Protein AF-A0A2R4WF15-F1 (afdb_monomer_lite)

pLDDT: mean 74.23, std 16.85, range [34.94, 94.12]

Organism: NCBI:txid2051553

Radius of gyration: 22.77 Å; chains: 1; bounding box: 58×33×65 Å

Foldseek 3Di:
DPVLVVVVVVVVVVVPDDDDDDDDDPPPPPVVVVVLNVVLVVLVVVLVVLVVVLVVLPDDPVLVVVVVVLVVVLVVLLVVLVVLLVVLVVVLVVLVVVLVPDDDPVCNVVSVVVSVVSVVVSVVVSVVSVSVSSVVSSVVSSVSSVVSVVVSVVVVVVVVD

Structure (mmCIF, N/CA/C/O backbone):
data_AF-A0A2R4WF15-F1
#
_entry.id   AF-A0A2R4WF15-F1
#
loop_
_atom_site.group_PDB
_atom_site.id
_atom_site.type_symbol
_atom_site.label_atom_id
_atom_site.label_alt_id
_atom_site.label_comp_id
_atom_site.label_asym_id
_atom_site.label_entity_id
_atom_site.label_seq_id
_atom_site.pdbx_PDB_ins_code
_atom_site.Cartn_x
_atom_site.Cartn_y
_atom_site.Cartn_z
_atom_site.occupancy
_atom_site.B_iso_or_equiv
_atom_site.auth_seq_id
_atom_site.auth_comp_id
_atom_site.auth_asym_id
_atom_site.auth_atom_id
_atom_site.pdbx_PDB_model_num
ATOM 1 N N . MET A 1 1 ? -13.809 -3.536 -13.056 1.00 41.94 1 MET A N 1
ATOM 2 C CA . MET A 1 1 ? -13.915 -2.339 -12.193 1.00 41.94 1 MET A CA 1
ATOM 3 C C . MET A 1 1 ? -12.503 -1.836 -11.930 1.00 41.94 1 MET A C 1
ATOM 5 O O . MET A 1 1 ? -11.734 -2.601 -11.359 1.00 41.94 1 MET A O 1
ATOM 9 N N . PRO A 1 2 ? -12.105 -0.645 -12.409 1.00 53.66 2 PRO A N 1
ATOM 10 C CA . PRO A 1 2 ? -10.767 -0.121 -12.147 1.00 53.66 2 PRO A CA 1
ATOM 11 C C . PRO A 1 2 ? -10.608 0.167 -10.649 1.00 53.66 2 PRO A C 1
ATOM 13 O O . PRO A 1 2 ? -11.532 0.664 -10.011 1.00 53.66 2 PRO A O 1
ATOM 16 N N . LEU A 1 3 ? -9.441 -0.146 -10.088 1.00 43.78 3 LEU A N 1
ATOM 17 C CA . LEU A 1 3 ? -9.135 -0.035 -8.654 1.00 43.78 3 LEU A CA 1
ATOM 18 C C . LEU A 1 3 ? -9.383 1.388 -8.110 1.00 43.78 3 LEU A C 1
ATOM 20 O O . LEU A 1 3 ? -9.851 1.555 -6.987 1.00 43.78 3 LEU A O 1
ATOM 24 N N . ALA A 1 4 ? -9.203 2.401 -8.965 1.00 42.62 4 ALA A N 1
ATOM 25 C CA . ALA A 1 4 ? -9.568 3.790 -8.697 1.00 42.62 4 ALA A CA 1
ATOM 26 C C . ALA A 1 4 ? -11.069 3.975 -8.407 1.00 42.62 4 ALA A C 1
ATOM 28 O O . ALA A 1 4 ? -11.421 4.659 -7.454 1.00 42.62 4 ALA A O 1
ATOM 29 N N . ALA A 1 5 ? -11.957 3.316 -9.158 1.00 45.31 5 ALA A N 1
ATOM 30 C CA . ALA A 1 5 ? -13.397 3.377 -8.913 1.00 45.31 5 ALA A CA 1
ATOM 31 C C . ALA A 1 5 ? -13.782 2.680 -7.602 1.00 45.31 5 ALA A C 1
ATOM 33 O O . ALA A 1 5 ? -14.687 3.138 -6.914 1.00 45.31 5 ALA A O 1
ATOM 34 N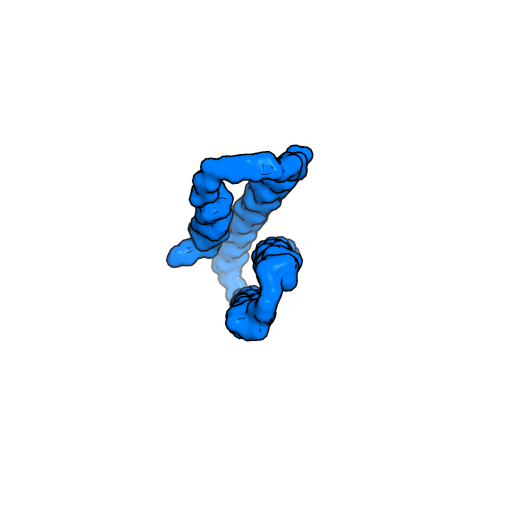 N . PHE A 1 6 ? -13.077 1.612 -7.218 1.00 49.56 6 PHE A N 1
ATOM 35 C CA . PHE A 1 6 ? -13.320 0.928 -5.946 1.00 49.56 6 PHE A CA 1
ATOM 36 C C . PHE A 1 6 ? -12.925 1.801 -4.744 1.00 49.56 6 PHE A C 1
ATOM 38 O O . PHE A 1 6 ? -13.698 1.932 -3.798 1.00 49.56 6 PHE A O 1
ATOM 45 N N . VAL A 1 7 ? -11.771 2.474 -4.818 1.00 53.31 7 VAL A N 1
ATOM 46 C CA . VAL A 1 7 ? -11.315 3.428 -3.791 1.00 53.31 7 VAL A CA 1
ATOM 47 C C . VAL A 1 7 ? -12.227 4.657 -3.732 1.00 53.31 7 VAL A C 1
ATOM 49 O O . VAL A 1 7 ? -12.606 5.078 -2.642 1.00 53.31 7 VAL A O 1
ATOM 52 N N . GLN A 1 8 ? -12.647 5.185 -4.887 1.00 47.28 8 GLN A N 1
ATOM 53 C CA . GLN A 1 8 ? -13.605 6.290 -4.968 1.00 47.28 8 GLN A CA 1
ATOM 54 C C . GLN A 1 8 ? -14.936 5.915 -4.300 1.00 47.28 8 GLN A C 1
ATOM 56 O O . GLN A 1 8 ? -15.433 6.672 -3.475 1.00 47.28 8 GLN A O 1
ATOM 61 N N . THR A 1 9 ? -15.466 4.723 -4.601 1.00 53.31 9 THR A N 1
ATOM 62 C CA . THR A 1 9 ? -16.754 4.238 -4.077 1.00 53.31 9 THR A CA 1
ATOM 63 C C . THR A 1 9 ? -16.699 4.016 -2.565 1.00 53.31 9 THR A C 1
ATOM 65 O O . THR A 1 9 ? -17.629 4.394 -1.853 1.00 53.31 9 THR A O 1
ATOM 68 N N . ALA A 1 10 ? -15.595 3.454 -2.060 1.00 51.53 10 ALA A N 1
ATOM 69 C CA . ALA A 1 10 ? -15.379 3.262 -0.628 1.00 51.53 10 ALA A CA 1
ATOM 70 C C . ALA A 1 10 ? -15.270 4.597 0.133 1.00 51.53 10 ALA A C 1
ATOM 72 O O . ALA A 1 10 ? -15.740 4.687 1.265 1.00 51.53 10 ALA A O 1
ATOM 73 N N . LEU A 1 11 ? -14.705 5.640 -0.490 1.00 50.00 11 LEU A N 1
ATOM 74 C CA . LEU A 1 11 ? -14.661 6.981 0.096 1.00 50.00 11 LEU A CA 1
ATOM 75 C C . LEU A 1 11 ? -16.031 7.675 0.066 1.00 50.00 11 LEU A C 1
ATOM 77 O O . LEU A 1 11 ? -16.480 8.159 1.102 1.00 50.00 11 LEU A O 1
ATOM 81 N N . THR 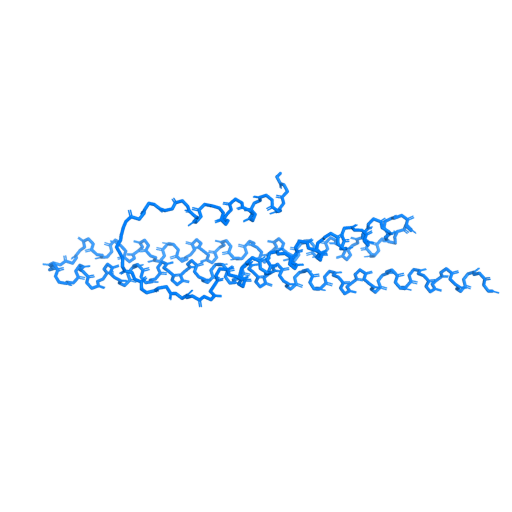A 1 12 ? -16.733 7.685 -1.071 1.00 47.91 12 THR A N 1
ATOM 82 C CA . THR A 1 12 ? -18.040 8.362 -1.196 1.00 47.91 12 THR A CA 1
ATOM 83 C C . THR A 1 12 ? -19.128 7.716 -0.339 1.00 47.91 12 THR A C 1
ATOM 85 O O . THR A 1 12 ? -20.023 8.401 0.146 1.00 47.91 12 THR A O 1
ATOM 88 N N . ALA A 1 13 ? -19.035 6.407 -0.072 1.00 47.47 13 ALA A N 1
ATOM 89 C CA . ALA A 1 13 ? -19.960 5.716 0.829 1.00 47.47 13 ALA A CA 1
ATOM 90 C C . ALA A 1 13 ? -19.908 6.251 2.276 1.00 47.47 13 ALA A C 1
ATOM 92 O O . ALA A 1 13 ? -20.878 6.100 3.014 1.00 47.47 13 ALA A O 1
ATOM 93 N N . THR A 1 14 ? -18.810 6.905 2.677 1.00 48.59 14 THR A N 1
ATOM 94 C CA . THR A 1 14 ? -18.687 7.539 4.003 1.00 48.59 14 THR A CA 1
ATOM 95 C C . THR A 1 14 ? -19.208 8.976 4.064 1.00 48.59 14 THR A C 1
ATOM 97 O O . THR A 1 14 ? -19.389 9.499 5.160 1.00 48.59 14 THR A O 1
ATOM 100 N N . GLU A 1 15 ? -19.496 9.610 2.923 1.00 48.25 15 GLU A N 1
ATOM 101 C CA . GLU A 1 15 ? -20.053 10.972 2.875 1.00 48.25 15 GLU A CA 1
ATOM 102 C C . GLU A 1 15 ? -21.576 10.997 3.062 1.00 48.25 15 GLU A C 1
ATOM 104 O O . GLU A 1 15 ? -22.142 12.028 3.416 1.00 48.25 15 GLU A O 1
ATOM 109 N N . GLN A 1 16 ? -22.248 9.856 2.886 1.00 39.81 16 GLN A N 1
ATOM 110 C CA . GLN A 1 16 ? -23.705 9.757 2.939 1.00 39.81 16 GLN A CA 1
ATOM 111 C C . GLN A 1 16 ? -24.189 9.138 4.259 1.00 39.81 16 GLN A C 1
ATOM 113 O O . GLN A 1 16 ? -24.918 8.150 4.281 1.00 39.81 16 GLN A O 1
ATOM 118 N N . LEU A 1 17 ? -23.771 9.726 5.380 1.00 43.62 17 LEU A N 1
ATOM 119 C CA . LEU A 1 17 ? -24.387 9.499 6.691 1.00 43.62 17 LEU A CA 1
ATOM 120 C C . LEU A 1 17 ? -25.372 10.646 6.977 1.00 43.62 17 LEU A C 1
ATOM 122 O O . LEU A 1 17 ? -24.968 11.810 6.925 1.00 43.62 17 LEU A O 1
ATOM 126 N N . PRO A 1 18 ? -26.653 10.372 7.289 1.00 39.28 18 PRO A N 1
ATOM 127 C CA . PRO A 1 18 ? -27.566 11.419 7.720 1.00 39.28 18 PRO A CA 1
ATOM 128 C C . PRO A 1 18 ? -27.173 11.882 9.130 1.00 39.28 18 PRO A C 1
ATOM 130 O O . PRO A 1 18 ? -27.072 11.075 10.052 1.00 39.28 18 PRO A O 1
ATOM 133 N N . ALA A 1 19 ? -26.947 13.186 9.297 1.00 41.44 19 ALA A N 1
ATOM 134 C CA . ALA A 1 19 ? -26.749 13.826 10.600 1.00 41.44 19 ALA A CA 1
ATOM 135 C C . ALA A 1 19 ? -28.048 13.735 11.438 1.00 41.44 19 ALA A C 1
ATOM 137 O O . ALA A 1 19 ? -29.133 13.850 10.861 1.00 41.44 19 ALA A O 1
ATOM 138 N N . PRO A 1 20 ? -27.974 13.574 12.779 1.00 47.41 20 PRO A N 1
ATOM 139 C CA . PRO A 1 20 ? -27.584 14.712 13.616 1.00 47.41 20 PRO A CA 1
ATOM 140 C C . PRO A 1 20 ? -26.739 14.401 14.876 1.00 47.41 20 PRO A C 1
ATOM 142 O O . PRO A 1 20 ? -26.675 13.280 15.364 1.00 47.41 20 PRO A O 1
ATOM 145 N N . ALA A 1 21 ? -26.210 15.500 15.433 1.00 38.00 21 ALA A N 1
ATOM 146 C CA . ALA A 1 21 ? -25.752 15.741 16.810 1.00 38.00 21 ALA A CA 1
ATOM 147 C C . ALA A 1 21 ? -24.267 15.501 17.180 1.00 38.00 21 ALA A C 1
ATOM 149 O O . ALA A 1 21 ? -23.838 14.421 17.561 1.00 38.00 21 ALA A O 1
ATOM 150 N N . VAL A 1 22 ? -23.541 16.629 17.161 1.00 46.22 22 VAL A N 1
ATOM 151 C CA . VAL A 1 22 ? -22.510 17.091 18.113 1.00 46.22 22 VAL A CA 1
ATOM 152 C C . VAL A 1 22 ? -21.436 16.078 18.535 1.00 46.22 22 VAL A C 1
ATOM 154 O O . VAL A 1 22 ? -21.490 15.493 19.610 1.00 46.22 22 VAL A O 1
ATOM 157 N N . ALA A 1 23 ? -20.355 16.013 17.761 1.00 34.94 23 ALA A N 1
ATOM 158 C CA . ALA A 1 23 ? -19.031 15.701 18.289 1.00 34.94 23 ALA A CA 1
ATOM 159 C C . ALA A 1 23 ? -17.990 16.521 17.520 1.00 34.94 23 ALA A C 1
ATOM 161 O O . ALA A 1 23 ? -18.073 16.665 16.301 1.00 34.94 23 ALA A O 1
ATOM 162 N N . ALA A 1 24 ? -17.067 17.123 18.265 1.00 36.78 24 ALA A N 1
ATOM 163 C CA . ALA A 1 24 ? -16.081 18.081 17.793 1.00 36.78 24 ALA A CA 1
ATOM 164 C C . ALA A 1 24 ? -15.364 17.623 16.511 1.00 36.78 24 ALA A C 1
ATOM 166 O O . ALA A 1 24 ? -14.762 16.554 16.440 1.00 36.78 24 ALA A O 1
ATOM 167 N N . THR A 1 25 ? -15.409 18.485 15.501 1.00 37.56 25 THR A N 1
ATOM 168 C CA . THR A 1 25 ? -14.654 18.374 14.254 1.00 37.56 25 THR A CA 1
ATOM 169 C C . THR A 1 25 ? -13.146 18.313 14.517 1.00 37.56 25 THR A C 1
ATOM 171 O O . THR A 1 25 ? -12.613 19.270 15.087 1.00 37.56 25 THR A O 1
ATOM 174 N N . PRO A 1 26 ? -12.401 17.320 13.994 1.00 43.97 26 PRO A N 1
ATOM 175 C CA . PRO A 1 26 ? -11.003 17.539 13.678 1.00 43.97 26 PRO A CA 1
ATOM 176 C C . PRO A 1 26 ? -10.964 18.337 12.369 1.00 43.97 26 PRO A C 1
ATOM 178 O O . PRO A 1 26 ? -10.984 17.783 11.266 1.00 43.97 26 PRO A O 1
ATOM 181 N N . VAL A 1 27 ? -10.952 19.666 12.492 1.00 43.00 27 VAL A N 1
ATOM 182 C CA . VAL A 1 27 ? -10.701 20.595 11.380 1.00 43.00 27 VAL A CA 1
ATOM 183 C C . VAL A 1 27 ? -9.247 20.395 10.939 1.00 43.00 27 VAL A C 1
ATOM 185 O O . VAL A 1 27 ? -8.328 21.021 11.451 1.00 43.00 27 VAL A O 1
ATOM 188 N N . GLY A 1 28 ? -9.020 19.429 10.050 1.00 40.59 28 GLY A N 1
ATOM 189 C CA . GLY A 1 28 ? -7.688 19.098 9.529 1.00 40.59 28 GLY A CA 1
ATOM 190 C C . GLY A 1 28 ? -7.595 17.760 8.788 1.00 40.59 28 GLY A C 1
ATOM 191 O O . GLY A 1 28 ? -6.700 17.576 7.966 1.00 40.59 28 GLY A O 1
ATOM 192 N N . ALA A 1 29 ? -8.533 16.835 9.018 1.00 48.09 29 ALA A N 1
ATOM 193 C CA . ALA A 1 29 ? -8.532 15.508 8.395 1.00 48.09 29 ALA A CA 1
ATOM 194 C C . ALA A 1 29 ? -8.980 15.437 6.910 1.00 48.09 29 ALA A C 1
ATOM 196 O O . ALA A 1 29 ? -8.367 14.666 6.164 1.00 48.09 29 ALA A O 1
ATOM 197 N N . PRO A 1 30 ? -9.991 16.195 6.422 1.00 47.69 30 PRO A N 1
ATOM 198 C CA . PRO A 1 30 ? -10.488 16.007 5.054 1.00 47.69 30 PRO A CA 1
ATOM 199 C C . PRO A 1 30 ? -9.497 16.508 3.996 1.00 47.69 30 PRO A C 1
ATOM 201 O O . PRO A 1 30 ? -9.257 15.818 3.011 1.00 47.69 30 PRO A O 1
ATOM 204 N N . LEU A 1 31 ? -8.827 17.639 4.249 1.00 49.12 31 LEU A N 1
ATOM 205 C CA . LEU A 1 31 ? -7.799 18.188 3.356 1.00 49.12 31 LEU A CA 1
ATOM 206 C C . LEU A 1 31 ? -6.631 17.217 3.146 1.00 49.12 31 LEU A C 1
ATOM 208 O O . LEU A 1 31 ? -6.186 17.036 2.017 1.00 49.12 31 LEU A O 1
ATOM 212 N N . ARG A 1 32 ? -6.170 16.536 4.206 1.00 57.34 32 ARG A N 1
ATOM 213 C CA . ARG A 1 32 ? -5.100 15.534 4.081 1.00 57.34 32 ARG A CA 1
ATOM 214 C C . ARG A 1 32 ? -5.530 14.326 3.255 1.00 57.34 32 ARG A C 1
ATOM 216 O O . ARG A 1 32 ? -4.734 13.849 2.456 1.00 57.34 32 ARG A O 1
ATOM 223 N N . ARG A 1 33 ? -6.775 13.854 3.392 1.00 54.88 33 ARG A N 1
ATOM 224 C CA . ARG A 1 33 ? -7.288 12.748 2.563 1.00 54.88 33 ARG A CA 1
ATOM 225 C C . ARG A 1 33 ? -7.360 13.124 1.086 1.00 54.88 33 ARG A C 1
ATOM 227 O O . ARG A 1 33 ? -6.902 12.344 0.260 1.00 54.88 33 ARG A O 1
ATOM 234 N N . THR A 1 34 ? -7.870 14.307 0.747 1.00 57.47 34 THR A N 1
ATOM 235 C CA . THR A 1 34 ? -7.970 14.745 -0.655 1.00 57.47 34 THR A CA 1
ATOM 236 C C . THR A 1 34 ? -6.594 14.942 -1.291 1.00 57.47 34 THR A C 1
ATOM 238 O O . THR A 1 34 ? -6.385 14.537 -2.433 1.00 57.47 34 THR A O 1
ATOM 241 N N . VAL A 1 35 ? -5.635 15.499 -0.542 1.00 59.78 35 VAL A N 1
ATOM 242 C CA . VAL A 1 35 ? -4.240 15.641 -0.994 1.00 59.78 35 VAL A CA 1
ATOM 243 C C . VAL A 1 35 ? -3.602 14.272 -1.238 1.00 59.78 35 VAL A C 1
ATOM 245 O O . VAL A 1 35 ? -3.042 14.056 -2.309 1.00 59.78 35 VAL A O 1
ATOM 248 N N . LEU A 1 36 ? -3.769 13.316 -0.318 1.00 67.00 36 LEU A N 1
ATOM 249 C CA . LEU A 1 36 ? -3.254 11.951 -0.484 1.00 67.00 36 LEU A CA 1
ATOM 250 C C . LEU A 1 36 ? -3.850 11.252 -1.715 1.00 67.00 36 LEU A C 1
ATOM 252 O O . LEU A 1 36 ? -3.124 10.622 -2.480 1.00 67.00 36 LEU A O 1
ATOM 256 N N . VAL A 1 37 ? -5.157 11.394 -1.956 1.00 68.38 37 VAL A N 1
ATOM 257 C CA . VAL A 1 37 ? -5.807 10.833 -3.155 1.00 68.38 37 VAL A CA 1
ATOM 258 C C . VAL A 1 37 ? -5.263 11.480 -4.431 1.00 68.38 37 VAL A C 1
ATOM 260 O O . VAL A 1 37 ? -4.980 10.771 -5.397 1.00 68.38 37 VAL A O 1
ATOM 263 N N . GLY A 1 38 ? -5.065 12.801 -4.437 1.00 70.06 38 GLY A N 1
ATOM 264 C CA . GLY A 1 38 ? -4.482 13.525 -5.570 1.00 70.06 38 GLY A CA 1
ATOM 265 C C . GLY A 1 38 ? -3.043 13.103 -5.877 1.00 70.06 38 GLY A C 1
ATOM 266 O O . GLY A 1 38 ? -2.694 12.885 -7.040 1.00 70.06 38 GLY A O 1
ATOM 267 N N . GLU A 1 39 ? -2.216 12.916 -4.850 1.00 74.12 39 GLU A N 1
ATOM 268 C CA . GLU A 1 39 ? -0.843 12.420 -4.996 1.00 74.12 39 GLU A CA 1
ATOM 269 C C . GLU A 1 39 ? -0.807 10.981 -5.518 1.00 74.12 39 GLU A C 1
ATOM 271 O O . GLU A 1 39 ? -0.041 10.673 -6.437 1.00 74.12 39 GLU A O 1
ATOM 276 N N . ILE A 1 40 ? -1.671 10.107 -4.992 1.00 75.00 40 ILE A N 1
ATOM 277 C CA . ILE A 1 40 ? -1.810 8.727 -5.471 1.00 75.00 40 ILE A CA 1
ATOM 278 C C . ILE A 1 40 ? -2.242 8.718 -6.937 1.00 75.00 40 ILE A C 1
ATOM 280 O O . ILE A 1 40 ? -1.639 7.997 -7.735 1.00 75.00 40 ILE A O 1
ATOM 284 N N . ALA A 1 41 ? -3.240 9.521 -7.312 1.00 73.94 41 ALA A N 1
ATOM 285 C CA . ALA A 1 41 ? -3.736 9.608 -8.683 1.00 73.94 41 ALA A CA 1
ATOM 286 C C . ALA A 1 41 ? -2.652 10.110 -9.646 1.00 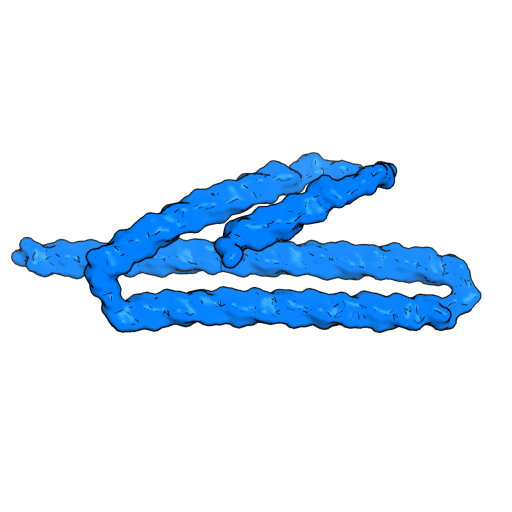73.94 41 ALA A C 1
ATOM 288 O O . ALA A 1 41 ? -2.406 9.489 -10.680 1.00 73.94 41 ALA A O 1
ATOM 289 N N . THR A 1 42 ? -1.944 11.177 -9.271 1.00 76.88 42 THR A N 1
ATOM 290 C CA . THR A 1 42 ? -0.854 11.753 -10.074 1.00 76.88 42 THR A CA 1
ATOM 291 C C . THR A 1 42 ? 0.271 10.743 -10.280 1.00 76.88 42 THR A C 1
ATOM 293 O O . THR A 1 42 ? 0.732 10.530 -11.402 1.00 76.88 42 THR A O 1
ATOM 296 N N . ARG A 1 43 ? 0.690 10.059 -9.211 1.00 76.44 43 ARG A N 1
ATOM 297 C CA . ARG A 1 43 ? 1.761 9.060 -9.283 1.00 76.44 43 ARG A CA 1
ATOM 298 C C . ARG A 1 43 ? 1.320 7.802 -10.037 1.00 76.44 43 ARG A C 1
ATOM 300 O O . ARG A 1 43 ? 2.111 7.246 -10.789 1.00 76.44 43 ARG A O 1
ATOM 307 N N . SER A 1 44 ? 0.049 7.415 -9.933 1.00 76.81 44 SER A N 1
ATOM 308 C CA . SER A 1 44 ? -0.529 6.329 -10.737 1.00 76.81 44 SER A CA 1
ATOM 309 C C . SER A 1 44 ? -0.529 6.667 -12.228 1.00 76.81 44 SER A C 1
ATOM 311 O O . SER A 1 44 ? -0.171 5.821 -13.042 1.00 76.81 44 SER A O 1
ATOM 313 N N . ALA A 1 45 ? -0.868 7.908 -12.593 1.00 76.31 45 ALA A N 1
ATOM 314 C CA . ALA A 1 45 ? -0.798 8.371 -13.977 1.00 76.31 45 ALA A CA 1
ATOM 315 C C . ALA A 1 45 ? 0.647 8.361 -14.503 1.00 76.31 45 ALA A C 1
ATOM 317 O O . ALA A 1 45 ? 0.902 7.825 -15.581 1.00 76.31 45 ALA A O 1
ATOM 318 N N . ALA A 1 46 ? 1.606 8.868 -13.720 1.00 77.81 46 ALA A N 1
ATOM 319 C CA . ALA A 1 46 ? 3.027 8.821 -14.073 1.00 77.81 46 ALA A CA 1
ATOM 320 C C . ALA A 1 46 ? 3.531 7.377 -14.247 1.00 77.81 46 ALA A C 1
ATOM 322 O O . ALA A 1 46 ? 4.218 7.063 -15.218 1.00 77.81 46 ALA A O 1
ATOM 323 N N . ASN A 1 47 ? 3.127 6.481 -13.347 1.00 83.25 47 ASN A N 1
ATOM 324 C CA . ASN A 1 47 ? 3.447 5.061 -13.418 1.00 83.25 47 ASN A CA 1
ATOM 325 C C . ASN A 1 47 ? 2.840 4.397 -14.659 1.00 83.25 47 ASN A C 1
ATOM 327 O O . ASN A 1 47 ? 3.522 3.617 -15.319 1.00 83.25 47 ASN A O 1
ATOM 331 N N . ALA A 1 48 ? 1.599 4.726 -15.026 1.00 80.25 48 ALA A N 1
ATOM 332 C CA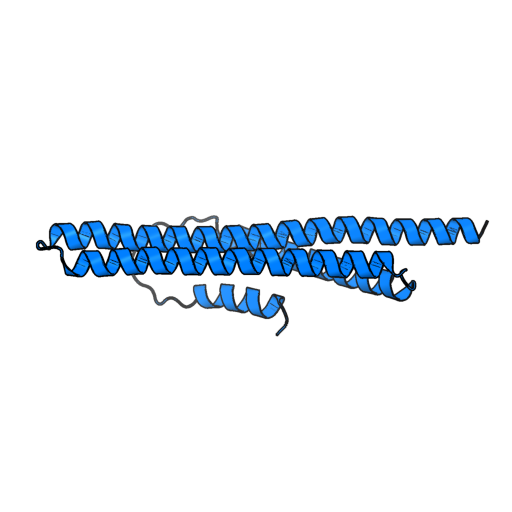 . ALA A 1 48 ? 0.970 4.217 -16.242 1.00 80.25 48 ALA A CA 1
ATOM 333 C C . ALA A 1 48 ? 1.742 4.646 -17.502 1.00 80.25 48 ALA A C 1
ATOM 335 O O . ALA A 1 48 ? 2.044 3.806 -18.349 1.00 80.25 48 ALA A O 1
ATOM 336 N N . VAL A 1 49 ? 2.131 5.923 -17.587 1.00 85.81 49 VAL A N 1
ATOM 337 C CA . VAL A 1 49 ? 2.941 6.448 -18.700 1.00 85.81 49 VAL A CA 1
ATOM 338 C C . VAL A 1 49 ? 4.297 5.746 -18.776 1.00 85.81 49 VAL A C 1
ATOM 340 O O . VAL A 1 49 ? 4.669 5.254 -19.840 1.00 85.81 49 VAL A O 1
ATOM 343 N N . GLY A 1 50 ? 5.017 5.631 -17.657 1.00 82.06 50 GLY A N 1
ATOM 344 C CA . GLY A 1 50 ? 6.313 4.949 -17.642 1.00 82.06 50 GLY A CA 1
ATOM 345 C C . GLY A 1 50 ? 6.202 3.455 -17.968 1.00 82.06 50 GLY A C 1
ATOM 346 O O . GLY A 1 50 ? 7.086 2.899 -18.609 1.00 82.06 50 GLY A O 1
ATOM 347 N N . THR A 1 51 ? 5.096 2.804 -17.598 1.00 84.69 51 THR A N 1
ATOM 348 C CA . THR A 1 51 ? 4.847 1.395 -17.948 1.00 84.69 51 THR A CA 1
ATOM 349 C C . THR A 1 51 ? 4.620 1.239 -19.445 1.00 84.69 51 THR A C 1
ATOM 351 O O . THR A 1 51 ? 5.188 0.339 -20.053 1.00 84.69 51 THR A O 1
ATOM 354 N N . ALA A 1 52 ? 3.835 2.129 -20.059 1.00 85.56 52 ALA A N 1
ATOM 355 C CA . ALA A 1 52 ? 3.645 2.136 -21.507 1.00 85.56 52 ALA A CA 1
ATOM 356 C C . ALA A 1 52 ? 4.973 2.367 -22.245 1.00 85.56 52 ALA A C 1
ATOM 358 O O . ALA A 1 52 ? 5.253 1.679 -23.225 1.00 85.56 52 ALA A O 1
ATOM 359 N N . GLN A 1 53 ? 5.816 3.272 -21.733 1.00 87.25 53 GLN A N 1
ATOM 360 C CA . GLN A 1 53 ? 7.170 3.467 -22.245 1.00 87.25 53 GLN A CA 1
ATOM 361 C C . GLN A 1 53 ? 7.989 2.176 -22.137 1.00 87.25 53 GLN A C 1
ATOM 363 O O . GLN A 1 53 ? 8.501 1.713 -23.150 1.00 87.25 53 GLN A O 1
ATOM 368 N N . LEU A 1 54 ? 8.057 1.555 -20.957 1.00 85.75 54 LEU A N 1
ATOM 369 C CA . LEU A 1 54 ? 8.812 0.318 -20.748 1.00 85.75 54 LEU A CA 1
ATOM 370 C C . LEU A 1 54 ? 8.331 -0.815 -21.667 1.00 85.75 54 LEU A C 1
ATOM 372 O O . LEU A 1 54 ? 9.147 -1.488 -22.285 1.00 85.75 54 LEU A O 1
ATOM 376 N N . LEU A 1 55 ? 7.016 -0.998 -21.807 1.00 85.69 55 LEU A N 1
ATOM 377 C CA . LEU A 1 55 ? 6.435 -2.018 -22.686 1.00 85.69 55 LEU A CA 1
ATOM 378 C C . LEU A 1 55 ? 6.749 -1.763 -24.165 1.00 85.69 55 LEU A C 1
ATOM 380 O O . LEU A 1 55 ? 6.999 -2.713 -24.902 1.00 85.69 55 LEU A O 1
ATOM 384 N N . SER A 1 56 ? 6.778 -0.497 -24.596 1.00 85.44 56 SER A N 1
ATOM 385 C CA . SER A 1 56 ? 7.154 -0.136 -25.971 1.00 85.44 56 SER A CA 1
ATOM 386 C C . SER A 1 56 ? 8.614 -0.458 -26.300 1.00 85.44 56 SER A C 1
ATOM 388 O O . SER A 1 56 ? 8.962 -0.612 -27.468 1.00 85.44 56 SER A O 1
ATOM 390 N N . GLU A 1 57 ? 9.465 -0.593 -25.280 1.00 83.38 57 GLU A N 1
ATOM 391 C CA . GLU A 1 57 ? 10.874 -0.954 -25.435 1.00 83.38 57 GLU A CA 1
ATOM 392 C C . GLU A 1 57 ? 11.110 -2.468 -25.514 1.00 83.38 57 GLU A C 1
ATOM 394 O O . GLU A 1 57 ? 12.246 -2.875 -25.738 1.00 83.38 57 GLU A O 1
ATOM 399 N N . GLY A 1 58 ? 10.059 -3.292 -25.395 1.00 81.94 58 GLY A N 1
ATOM 400 C CA . GLY A 1 58 ? 10.159 -4.750 -25.480 1.00 81.94 58 GLY A CA 1
ATOM 401 C C . GLY A 1 58 ? 10.921 -5.344 -24.292 1.00 81.94 58 GLY A C 1
ATOM 402 O O . GLY A 1 58 ? 12.037 -5.828 -24.476 1.00 81.94 58 GLY A O 1
ATOM 403 N N . PRO A 1 59 ? 10.355 -5.289 -23.072 1.00 83.38 59 PRO A N 1
ATOM 404 C CA . PRO A 1 59 ? 11.046 -5.725 -21.867 1.00 83.38 59 PRO A CA 1
ATOM 405 C C . PRO A 1 59 ? 11.335 -7.228 -21.899 1.00 83.38 59 PRO A C 1
ATOM 407 O O . PRO A 1 59 ? 10.589 -8.022 -22.474 1.00 83.38 59 PRO A O 1
ATOM 410 N N . ASP A 1 60 ? 12.423 -7.610 -21.244 1.00 86.75 60 ASP A N 1
ATOM 411 C CA . ASP A 1 60 ? 12.845 -8.994 -21.085 1.00 86.75 60 ASP A CA 1
ATOM 412 C C . ASP A 1 60 ? 11.903 -9.792 -20.162 1.00 86.75 60 ASP A C 1
ATOM 414 O O . ASP A 1 60 ? 11.086 -9.237 -19.418 1.00 86.75 60 ASP A O 1
ATOM 418 N N . SER A 1 61 ? 12.030 -11.122 -20.204 1.00 86.56 61 SER A N 1
ATOM 419 C CA . SER A 1 61 ? 11.186 -12.030 -19.418 1.00 86.56 61 SER A CA 1
ATOM 420 C C . SER A 1 61 ? 11.316 -11.809 -17.909 1.00 86.56 61 SER A C 1
ATOM 422 O O . SER A 1 61 ? 10.321 -11.979 -17.202 1.00 86.56 61 SER A O 1
ATOM 424 N N . ASP A 1 62 ? 12.490 -11.410 -17.409 1.00 88.25 62 ASP A N 1
ATOM 425 C CA . ASP A 1 62 ? 12.691 -11.190 -15.974 1.00 88.25 62 ASP A CA 1
ATOM 426 C C . ASP A 1 62 ? 11.951 -9.926 -15.530 1.00 88.25 62 ASP A C 1
ATOM 428 O O . ASP A 1 62 ? 11.254 -9.932 -14.519 1.00 88.25 62 ASP A O 1
ATOM 432 N N . THR A 1 63 ? 11.988 -8.859 -16.334 1.00 88.88 63 THR A N 1
ATOM 433 C CA . THR A 1 63 ? 11.206 -7.636 -16.083 1.00 88.88 63 THR A CA 1
ATOM 434 C C . THR A 1 63 ? 9.695 -7.898 -16.048 1.00 88.88 63 THR A C 1
ATOM 436 O O . THR A 1 63 ? 8.995 -7.333 -15.204 1.00 88.88 63 THR A O 1
ATOM 439 N N . ILE A 1 64 ? 9.173 -8.772 -16.914 1.00 88.06 64 ILE A N 1
ATOM 440 C CA . ILE A 1 64 ? 7.764 -9.193 -16.854 1.00 88.06 64 ILE A CA 1
ATOM 441 C C . ILE A 1 64 ? 7.488 -10.046 -15.607 1.00 88.06 64 ILE A C 1
ATOM 443 O O . ILE A 1 64 ? 6.458 -9.857 -14.957 1.00 88.06 64 ILE A O 1
ATOM 447 N N . GLY A 1 65 ? 8.400 -10.950 -15.242 1.00 89.31 65 GLY A N 1
ATOM 448 C CA . GLY A 1 65 ? 8.303 -11.756 -14.022 1.00 89.31 65 GLY A CA 1
ATOM 449 C C . GLY A 1 65 ? 8.229 -10.896 -12.760 1.00 89.31 65 GLY A C 1
ATOM 450 O O . GLY A 1 65 ? 7.287 -11.030 -11.980 1.00 89.31 65 GLY A O 1
ATOM 451 N N . GLU A 1 66 ? 9.148 -9.940 -12.615 1.00 90.00 66 GLU A N 1
ATOM 452 C CA . GLU A 1 66 ? 9.174 -8.977 -11.507 1.00 90.00 66 GLU A CA 1
ATOM 453 C C . GLU A 1 66 ? 7.853 -8.188 -11.411 1.00 90.00 66 GLU A C 1
ATOM 455 O O . GLU A 1 66 ? 7.320 -7.986 -10.317 1.00 90.00 66 GLU A O 1
ATOM 460 N N . LEU A 1 67 ? 7.265 -7.789 -12.548 1.00 88.25 67 LEU A N 1
ATOM 461 C CA . LEU A 1 67 ? 5.967 -7.109 -12.572 1.00 88.25 67 LEU A CA 1
ATOM 462 C C . LEU A 1 67 ? 4.853 -7.986 -11.976 1.00 88.25 67 LEU A C 1
ATOM 464 O O . LEU A 1 67 ? 4.049 -7.505 -11.173 1.00 88.25 67 LEU A O 1
ATOM 468 N N . TYR A 1 68 ? 4.808 -9.270 -12.339 1.00 87.44 68 TYR A N 1
ATOM 469 C CA . TYR A 1 68 ? 3.840 -10.218 -11.780 1.00 87.44 68 TYR A CA 1
ATOM 470 C C . TYR A 1 68 ? 4.071 -10.484 -10.293 1.00 87.44 68 TYR A C 1
ATOM 472 O O . TYR A 1 68 ? 3.099 -10.574 -9.541 1.00 87.44 68 TYR A O 1
ATOM 480 N N . GLU A 1 69 ? 5.323 -10.566 -9.846 1.00 90.75 69 GLU A N 1
ATOM 481 C CA . GLU A 1 69 ? 5.652 -10.717 -8.426 1.00 90.75 69 GLU A CA 1
ATOM 482 C C . GLU A 1 69 ? 5.132 -9.537 -7.602 1.00 90.75 69 GLU A C 1
ATOM 484 O O . GLU A 1 69 ? 4.521 -9.740 -6.550 1.00 90.75 69 GLU A O 1
ATOM 489 N N . MET A 1 70 ? 5.284 -8.307 -8.105 1.00 88.50 70 MET A N 1
ATOM 490 C CA . MET A 1 70 ? 4.749 -7.111 -7.449 1.00 88.50 70 MET A CA 1
ATOM 491 C C . MET A 1 70 ? 3.216 -7.132 -7.363 1.00 88.50 70 MET A C 1
ATOM 493 O O . MET A 1 70 ? 2.656 -6.830 -6.306 1.00 88.50 70 MET A O 1
ATOM 497 N N . GLN A 1 71 ? 2.527 -7.534 -8.438 1.00 88.62 71 GLN A N 1
ATOM 498 C CA . GLN A 1 71 ? 1.065 -7.696 -8.428 1.00 88.62 71 GLN A CA 1
ATOM 499 C C . GLN A 1 71 ? 0.627 -8.789 -7.441 1.00 88.62 71 GLN A C 1
ATOM 501 O O . GLN A 1 71 ? -0.317 -8.600 -6.671 1.00 88.62 71 GLN A O 1
ATOM 506 N N . GLY A 1 72 ? 1.339 -9.917 -7.410 1.00 88.06 72 GLY A N 1
ATOM 507 C CA . GLY A 1 72 ? 1.084 -11.013 -6.479 1.00 88.06 72 GLY A CA 1
ATOM 508 C C . GLY A 1 72 ? 1.277 -10.600 -5.020 1.00 88.06 72 GLY A C 1
ATOM 509 O O . GLY A 1 72 ? 0.432 -10.906 -4.176 1.00 88.06 72 GLY A O 1
ATOM 510 N N . ALA A 1 73 ? 2.342 -9.856 -4.716 1.00 90.81 73 ALA A N 1
ATOM 511 C CA . ALA A 1 73 ? 2.599 -9.319 -3.382 1.00 90.81 73 ALA A CA 1
ATOM 512 C C . ALA A 1 73 ? 1.489 -8.358 -2.931 1.00 90.81 73 ALA A C 1
ATOM 514 O O . ALA A 1 73 ? 0.995 -8.481 -1.807 1.00 90.81 73 ALA A O 1
ATOM 515 N N . PHE A 1 74 ? 1.036 -7.469 -3.823 1.00 88.19 74 PHE A N 1
ATOM 516 C CA . PHE A 1 74 ? -0.084 -6.565 -3.556 1.00 88.19 74 PHE A CA 1
ATOM 517 C C . PHE A 1 74 ? -1.368 -7.332 -3.218 1.00 88.19 74 PHE A C 1
ATOM 519 O O . PHE A 1 74 ? -1.979 -7.092 -2.176 1.00 88.19 74 PHE A O 1
ATOM 526 N N . VAL A 1 75 ? -1.752 -8.303 -4.055 1.00 90.94 75 VAL A N 1
ATOM 527 C CA . VAL A 1 75 ? -2.956 -9.124 -3.838 1.00 90.94 75 VAL A CA 1
ATOM 528 C C . VAL A 1 75 ? -2.855 -9.922 -2.542 1.00 90.94 75 VAL A C 1
ATOM 530 O O . VAL A 1 75 ? -3.810 -9.963 -1.768 1.00 90.94 75 VAL A O 1
ATOM 533 N N . LYS A 1 76 ? -1.693 -10.519 -2.261 1.00 93.19 76 LYS A N 1
ATOM 534 C CA . LYS A 1 76 ? -1.455 -11.274 -1.024 1.00 93.19 76 LYS A CA 1
ATOM 535 C C . LYS A 1 76 ? -1.634 -10.400 0.214 1.00 93.19 76 LYS A C 1
ATOM 537 O O . LYS A 1 76 ? -2.223 -10.840 1.201 1.00 93.19 76 LYS A O 1
ATOM 542 N N . GLN A 1 77 ? -1.138 -9.168 0.178 1.00 91.75 77 GLN A N 1
ATOM 543 C CA . GLN A 1 77 ? -1.265 -8.254 1.306 1.00 91.75 77 GLN A CA 1
ATOM 544 C C . GLN A 1 77 ? -2.688 -7.708 1.445 1.00 91.75 77 GLN A C 1
ATOM 546 O O . GLN A 1 77 ? -3.188 -7.615 2.564 1.00 91.75 77 GLN A O 1
ATOM 551 N N . LEU A 1 78 ? -3.380 -7.444 0.335 1.00 90.19 78 LEU A N 1
ATOM 552 C CA . LEU A 1 78 ? -4.797 -7.081 0.352 1.00 90.19 78 LEU A CA 1
ATOM 553 C C . LEU A 1 78 ? -5.659 -8.202 0.949 1.00 90.19 78 LEU A C 1
ATOM 555 O O . LEU A 1 78 ? -6.522 -7.943 1.784 1.00 90.19 78 LEU A O 1
ATOM 559 N N . TRP A 1 79 ? -5.380 -9.453 0.580 1.00 92.62 79 TRP A N 1
ATOM 560 C CA . TRP A 1 79 ? -6.047 -10.625 1.144 1.00 92.62 79 TRP A CA 1
ATOM 561 C C . TRP A 1 79 ? -5.850 -10.728 2.658 1.00 92.62 79 TRP A C 1
ATOM 563 O O . TRP A 1 79 ? -6.796 -10.994 3.394 1.00 92.62 79 TRP A O 1
ATOM 573 N N . LYS A 1 80 ? -4.630 -10.471 3.143 1.00 93.88 80 LYS A N 1
ATOM 574 C CA . LYS A 1 80 ? -4.341 -10.435 4.581 1.00 93.88 80 LYS A CA 1
ATOM 575 C C . LYS A 1 80 ? -5.185 -9.374 5.298 1.00 93.88 80 LYS A C 1
ATOM 577 O O . LYS A 1 80 ? -5.763 -9.671 6.337 1.00 93.88 80 LYS A O 1
ATOM 582 N N . ILE A 1 81 ? -5.296 -8.174 4.726 1.00 87.81 81 ILE A N 1
ATOM 583 C CA . ILE A 1 81 ? -6.114 -7.088 5.288 1.00 87.81 81 ILE A CA 1
ATOM 584 C C . ILE A 1 81 ? -7.596 -7.498 5.365 1.00 87.81 81 ILE A C 1
ATOM 586 O O . ILE A 1 81 ? -8.239 -7.256 6.386 1.00 87.81 81 ILE A O 1
ATOM 590 N N . ASP A 1 82 ? -8.137 -8.154 4.331 1.00 88.50 82 ASP A N 1
ATOM 591 C CA . ASP A 1 82 ? -9.516 -8.675 4.345 1.00 88.50 82 ASP A CA 1
ATOM 592 C C . ASP A 1 82 ? -9.719 -9.750 5.427 1.00 88.50 82 ASP A C 1
ATOM 594 O O . ASP A 1 82 ? -10.714 -9.728 6.155 1.00 88.50 82 ASP A O 1
ATOM 598 N N . GLN A 1 83 ? -8.757 -10.663 5.594 1.00 94.12 83 GLN A N 1
ATOM 599 C CA . GLN A 1 83 ? -8.806 -11.666 6.660 1.00 94.12 83 GLN A CA 1
ATOM 600 C C . GLN A 1 83 ? -8.789 -11.030 8.054 1.00 94.12 83 GLN A C 1
ATOM 602 O O . GLN A 1 83 ? -9.602 -11.401 8.904 1.00 94.12 83 GLN A O 1
ATOM 607 N N . ASP A 1 84 ? -7.907 -10.056 8.282 1.00 90.75 84 ASP A N 1
ATOM 608 C CA . ASP A 1 84 ? -7.791 -9.355 9.563 1.00 90.75 84 ASP A CA 1
ATOM 609 C C . ASP A 1 84 ? -9.073 -8.564 9.882 1.00 90.75 84 ASP A C 1
ATOM 611 O O . ASP A 1 84 ? -9.544 -8.570 11.025 1.00 90.75 84 ASP A O 1
ATOM 615 N N . TRP A 1 85 ? -9.697 -7.962 8.863 1.00 89.12 85 TRP A N 1
ATOM 616 C CA . TRP A 1 85 ? -11.001 -7.304 8.967 1.00 89.12 85 TRP A CA 1
ATOM 617 C C . TRP A 1 85 ? -12.109 -8.276 9.384 1.00 89.12 85 TRP A C 1
ATOM 619 O O . TRP A 1 85 ? -12.802 -8.039 10.376 1.00 89.12 85 TRP A O 1
ATOM 629 N N . ARG A 1 86 ? -12.251 -9.408 8.682 1.00 92.06 86 ARG A N 1
ATOM 630 C CA . ARG A 1 86 ? -13.253 -10.442 9.009 1.00 92.06 86 ARG A CA 1
ATOM 631 C C . ARG A 1 86 ? -13.052 -11.010 10.409 1.00 92.06 86 ARG A C 1
ATOM 633 O O . ARG A 1 86 ? -14.024 -11.192 11.138 1.00 92.06 86 ARG A O 1
ATOM 640 N N . ALA A 1 87 ? -11.803 -11.262 10.796 1.00 92.94 87 ALA A N 1
ATOM 641 C CA . ALA A 1 87 ? -11.470 -11.724 12.138 1.00 92.94 87 ALA A CA 1
ATOM 642 C C . ALA A 1 87 ? -11.847 -10.680 13.202 1.00 92.94 87 ALA A C 1
ATOM 644 O O . ALA A 1 87 ? -12.357 -11.036 14.262 1.00 92.94 87 ALA A O 1
ATOM 645 N N . GLY A 1 88 ? -11.641 -9.391 12.919 1.00 89.19 88 GLY A N 1
ATOM 646 C CA . GLY A 1 88 ? -12.094 -8.300 13.779 1.00 89.19 88 GLY A CA 1
ATOM 647 C C . GLY A 1 88 ? -13.612 -8.242 13.924 1.00 89.19 88 GLY A C 1
ATOM 648 O O . GLY A 1 88 ? -14.109 -8.162 15.046 1.00 89.19 88 GLY A O 1
ATOM 649 N N . LEU A 1 89 ? -14.353 -8.362 12.820 1.00 89.75 89 LEU A N 1
ATOM 650 C CA . LEU A 1 89 ? -15.819 -8.393 12.850 1.00 89.75 89 LEU A CA 1
ATOM 651 C C . LEU A 1 89 ? -16.356 -9.579 13.656 1.00 89.75 89 LEU A C 1
ATOM 653 O O . LEU A 1 89 ? -17.292 -9.408 14.433 1.00 89.75 89 LEU A O 1
ATOM 657 N N . MET A 1 90 ? -15.745 -10.759 13.522 1.00 90.00 90 MET A N 1
ATOM 658 C CA . MET A 1 90 ? -16.119 -11.928 14.324 1.00 90.00 90 MET A CA 1
ATOM 659 C C . MET A 1 90 ? -15.919 -11.683 15.822 1.00 90.00 90 MET A C 1
ATOM 661 O O . MET A 1 90 ? -16.819 -11.986 16.599 1.00 90.00 90 MET A O 1
ATOM 665 N N . ARG A 1 91 ? -14.810 -11.051 16.235 1.00 86.81 91 ARG A N 1
ATOM 666 C CA . ARG A 1 91 ? -14.582 -10.690 17.649 1.00 86.81 91 ARG A CA 1
ATOM 667 C C . ARG A 1 91 ? -15.639 -9.721 18.182 1.00 86.81 91 ARG A C 1
ATOM 669 O O . ARG A 1 91 ? -16.127 -9.896 19.296 1.00 86.81 91 ARG A O 1
ATOM 676 N N . ILE A 1 92 ? -16.025 -8.727 17.382 1.00 86.94 92 ILE A N 1
ATOM 677 C CA . ILE A 1 92 ? -17.090 -7.779 17.744 1.00 86.94 92 ILE A CA 1
ATOM 678 C C . ILE A 1 92 ? -18.433 -8.513 17.877 1.00 86.94 92 ILE A C 1
ATOM 680 O O . ILE A 1 92 ? -19.171 -8.293 18.839 1.00 86.94 92 ILE A O 1
ATOM 684 N N . TYR A 1 93 ? -18.739 -9.426 16.952 1.00 81.19 93 TYR A N 1
ATOM 685 C CA . TYR A 1 93 ? -19.954 -10.239 16.998 1.00 81.19 93 TYR A CA 1
ATOM 686 C C . TYR A 1 93 ? -20.005 -11.144 18.237 1.00 81.19 93 TYR A C 1
ATOM 688 O O . TYR A 1 93 ? -21.020 -11.170 18.935 1.00 81.19 93 TYR A O 1
ATOM 696 N N . GLU A 1 94 ? -18.913 -11.830 18.570 1.00 81.50 94 GLU A N 1
ATOM 697 C CA . GLU A 1 94 ? -18.791 -12.620 19.802 1.00 81.50 94 GLU A CA 1
ATOM 698 C C . GLU A 1 94 ? -18.998 -11.751 21.054 1.00 81.50 94 GLU A C 1
ATOM 700 O O . GLU A 1 94 ? -19.751 -12.130 21.958 1.00 81.50 94 GLU A O 1
ATOM 705 N N . GLY A 1 95 ? -18.427 -10.541 21.068 1.00 77.31 95 GLY A N 1
ATOM 706 C CA . GLY A 1 95 ? -18.679 -9.532 22.099 1.00 77.31 95 GLY A CA 1
ATOM 707 C C . GLY A 1 95 ? -20.165 -9.171 22.220 1.00 77.31 95 GLY A C 1
ATOM 708 O O . GLY A 1 95 ? -20.707 -9.151 23.327 1.00 77.31 95 GLY A O 1
ATOM 709 N N . SER A 1 96 ? -20.863 -8.992 21.094 1.00 72.44 96 SER A N 1
ATOM 710 C CA . SER A 1 96 ? -22.306 -8.694 21.056 1.00 72.44 96 SER A CA 1
ATOM 711 C C . SER A 1 96 ? -23.201 -9.838 21.547 1.00 72.44 96 SER A C 1
ATOM 713 O O . SER A 1 96 ? -24.242 -9.608 22.163 1.00 72.44 96 SER A O 1
ATOM 715 N N . LEU A 1 97 ? -22.802 -11.093 21.337 1.00 71.81 97 LEU A N 1
ATOM 716 C CA . LEU A 1 97 ? -23.538 -12.241 21.872 1.00 71.81 97 LEU A CA 1
ATOM 717 C C . LEU A 1 97 ? -23.372 -12.361 23.391 1.00 71.81 97 LEU A C 1
ATOM 719 O O . LEU A 1 97 ? -24.300 -12.800 24.075 1.00 71.81 97 LEU A O 1
ATOM 723 N N . SER A 1 98 ? -22.225 -11.937 23.930 1.00 65.12 98 SER A N 1
ATOM 724 C CA . SER A 1 98 ? -21.994 -11.891 25.378 1.00 65.12 98 SER A CA 1
ATOM 725 C C . SER A 1 98 ? -22.863 -10.836 26.088 1.00 65.12 98 SER A C 1
ATOM 727 O O . SER A 1 98 ? -23.335 -11.089 27.197 1.00 65.12 98 SER A O 1
ATOM 729 N N . LEU A 1 99 ? -23.176 -9.719 25.413 1.00 58.59 99 LEU A N 1
ATOM 730 C CA . LEU A 1 99 ? -24.072 -8.651 25.889 1.00 58.59 99 LEU A CA 1
ATOM 731 C C . LEU A 1 99 ? -25.499 -9.143 26.160 1.00 58.59 99 LEU A C 1
ATOM 733 O O . LEU A 1 99 ? -26.089 -8.791 27.179 1.00 58.59 99 LEU A O 1
ATOM 737 N N . ARG A 1 100 ? -26.048 -10.013 25.297 1.00 59.44 100 ARG A N 1
ATOM 738 C CA . ARG A 1 100 ? -27.407 -10.573 25.470 1.00 59.44 100 ARG A CA 1
ATOM 739 C C . ARG A 1 100 ? -27.577 -11.404 26.750 1.00 59.44 100 ARG A C 1
ATOM 741 O O . ARG A 1 100 ? -28.707 -11.729 27.102 1.00 59.44 100 ARG A O 1
ATOM 748 N N . LYS A 1 101 ? -26.487 -11.758 27.442 1.00 60.69 101 LYS A N 1
ATOM 749 C CA . LYS A 1 101 ? -26.507 -12.496 28.717 1.00 60.69 101 LYS A CA 1
ATOM 750 C C . LYS A 1 101 ? -26.319 -11.609 29.959 1.00 60.69 101 LYS A C 1
ATOM 752 O O . LYS A 1 101 ? -26.390 -12.134 31.069 1.00 60.69 101 LYS A O 1
ATOM 757 N N . ALA A 1 102 ? -26.063 -10.305 29.818 1.00 56.94 102 ALA A N 1
ATOM 758 C CA . ALA A 1 102 ? -25.814 -9.415 30.956 1.00 56.94 102 ALA A CA 1
ATOM 759 C C . ALA A 1 102 ? -27.125 -8.906 31.597 1.00 56.94 102 ALA A C 1
ATOM 761 O O . ALA A 1 102 ? -28.047 -8.486 30.910 1.00 56.94 102 ALA A O 1
ATOM 762 N N . ASN A 1 103 ? -27.202 -8.932 32.934 1.00 57.50 103 ASN A N 1
ATOM 763 C CA . ASN A 1 103 ? -28.455 -8.808 33.701 1.00 57.50 103 ASN A CA 1
ATOM 764 C C . ASN A 1 103 ? -28.792 -7.373 34.190 1.00 57.50 103 ASN A C 1
ATOM 766 O O . ASN A 1 103 ? -29.696 -7.201 35.002 1.00 57.50 103 ASN A O 1
ATOM 770 N N . THR A 1 104 ? -28.066 -6.329 33.759 1.00 63.53 104 THR A N 1
ATOM 771 C CA . THR A 1 104 ? -28.272 -4.942 34.236 1.00 63.53 104 THR A CA 1
ATOM 772 C C . THR A 1 104 ? -28.018 -3.880 33.159 1.00 63.53 104 THR A C 1
ATOM 774 O O . THR A 1 104 ? -26.964 -3.868 32.529 1.00 63.53 104 THR A O 1
ATOM 777 N N . LEU A 1 105 ? -28.955 -2.929 33.012 1.00 61.94 105 LEU A N 1
ATOM 778 C CA . LEU A 1 105 ? -28.943 -1.833 32.021 1.00 61.94 105 LEU A CA 1
ATOM 779 C C . LEU A 1 105 ? -27.641 -1.007 31.996 1.00 61.94 105 LEU A C 1
ATOM 781 O O . LEU A 1 105 ? -27.176 -0.641 30.923 1.00 61.94 105 LEU A O 1
ATOM 785 N N . SER A 1 106 ? -27.016 -0.754 33.152 1.00 64.56 106 SER A N 1
ATOM 786 C CA . SER A 1 106 ? -25.753 0.004 33.222 1.00 64.56 106 SER A CA 1
ATOM 787 C C . SER A 1 106 ? -24.587 -0.708 32.526 1.00 64.56 106 SER A C 1
ATOM 789 O O . SER A 1 106 ? -23.767 -0.051 31.894 1.00 64.56 106 SER A O 1
ATOM 791 N N . LYS A 1 107 ? -24.526 -2.047 32.600 1.00 64.19 107 LYS A N 1
ATOM 792 C CA . LYS A 1 107 ? -23.494 -2.837 31.910 1.00 64.19 107 LYS A CA 1
ATOM 793 C C . LYS A 1 107 ? -23.731 -2.883 30.408 1.00 64.19 107 LYS A C 1
ATOM 795 O O . LYS A 1 107 ? -22.769 -2.908 29.660 1.00 64.19 107 LYS A O 1
ATOM 800 N N . VAL A 1 108 ? -24.993 -2.856 29.980 1.00 66.56 108 VAL A N 1
ATOM 801 C CA . VAL A 1 108 ? -25.349 -2.800 28.557 1.00 66.56 108 VAL A CA 1
ATOM 802 C C . VAL A 1 108 ? -24.813 -1.509 27.929 1.00 66.56 108 VAL A C 1
ATOM 804 O O . VAL A 1 108 ? -24.121 -1.578 26.924 1.00 66.56 108 VAL A O 1
ATOM 807 N N . ILE A 1 109 ? -25.012 -0.353 28.575 1.00 67.88 109 ILE A N 1
ATOM 808 C CA . ILE A 1 109 ? -24.563 0.947 28.043 1.00 67.88 109 ILE A CA 1
ATOM 809 C C . ILE A 1 109 ? -23.029 1.050 27.966 1.00 67.88 109 ILE A C 1
ATOM 811 O O . ILE A 1 109 ? -22.496 1.422 26.922 1.00 67.88 109 ILE A O 1
ATOM 815 N N . GLU A 1 110 ? -22.295 0.716 29.036 1.00 70.50 110 GLU A N 1
ATOM 816 C CA . GLU A 1 110 ? -20.816 0.743 29.021 1.00 70.50 110 GLU A CA 1
ATOM 817 C C . GLU A 1 110 ? -20.234 -0.165 27.930 1.00 70.50 110 GLU A C 1
ATOM 819 O O . GLU A 1 110 ? -19.244 0.158 27.269 1.00 70.50 110 GLU A O 1
ATOM 824 N N . GLN A 1 111 ? -20.866 -1.314 27.731 1.00 67.31 111 GLN A N 1
ATOM 825 C CA . GLN A 1 111 ? -20.386 -2.354 26.843 1.00 67.31 111 GLN A CA 1
ATOM 826 C C . GLN A 1 111 ? -20.815 -2.093 25.378 1.00 67.31 111 GLN A C 1
ATOM 828 O O . GLN A 1 111 ? -20.075 -2.473 24.470 1.00 67.31 111 GLN A O 1
ATOM 833 N N . ASP A 1 112 ? -21.892 -1.328 25.140 1.00 71.31 112 ASP A N 1
ATOM 834 C CA . ASP A 1 112 ? -22.264 -0.753 23.833 1.00 71.31 112 ASP A CA 1
ATOM 835 C C . ASP A 1 112 ? -21.254 0.306 23.359 1.00 71.31 112 ASP A C 1
ATOM 837 O O . ASP A 1 112 ? -20.786 0.249 22.219 1.00 71.31 112 ASP A O 1
ATOM 841 N N . PHE A 1 113 ? -20.843 1.240 24.229 1.00 72.38 113 PHE A N 1
ATOM 842 C CA . PHE A 1 113 ? -19.791 2.211 23.889 1.00 72.38 113 PHE A CA 1
ATOM 843 C C . PHE A 1 113 ? -18.456 1.527 23.587 1.00 72.38 113 PHE A C 1
ATOM 845 O O . PHE A 1 113 ? -17.752 1.924 22.657 1.00 72.38 113 PHE A O 1
ATOM 852 N N . ASN A 1 114 ? -18.127 0.464 24.324 1.00 80.19 114 ASN A N 1
ATOM 853 C CA . ASN A 1 114 ? -16.949 -0.351 24.051 1.00 80.19 114 ASN A CA 1
ATOM 854 C C . ASN A 1 114 ? -17.036 -1.046 22.678 1.00 80.19 114 ASN A C 1
ATOM 856 O O . ASN A 1 114 ? -16.049 -1.073 21.947 1.00 80.19 114 ASN A O 1
ATOM 860 N N . LEU A 1 115 ? -18.207 -1.563 22.284 1.00 78.31 115 LEU A N 1
ATOM 861 C CA . LEU A 1 115 ? -18.395 -2.162 20.956 1.00 78.31 115 LEU A CA 1
ATOM 862 C C . LEU A 1 115 ? -18.253 -1.138 19.826 1.00 78.31 115 LEU A C 1
ATOM 864 O O . LEU A 1 115 ? -17.610 -1.425 18.816 1.00 78.31 115 LEU A O 1
ATOM 868 N N . ILE A 1 116 ? -18.833 0.052 20.001 1.00 79.69 116 ILE A N 1
ATOM 869 C CA . ILE A 1 116 ? -18.701 1.160 19.044 1.00 79.69 116 ILE A CA 1
ATOM 870 C C . ILE A 1 116 ? -17.229 1.568 18.918 1.00 79.69 116 ILE A C 1
ATOM 872 O O . ILE A 1 116 ? -16.742 1.740 17.800 1.00 79.69 116 ILE A O 1
ATOM 876 N N . GLY A 1 117 ? -16.507 1.655 20.039 1.00 79.62 117 GLY A N 1
ATOM 877 C CA . GLY A 1 117 ? -15.065 1.903 20.060 1.00 79.62 117 GLY A CA 1
ATOM 878 C C . GLY A 1 117 ? -14.282 0.838 19.291 1.00 79.62 117 GLY A C 1
ATOM 879 O O . GLY A 1 117 ? -13.536 1.170 18.375 1.00 79.62 117 GLY A O 1
ATOM 880 N N . GLN A 1 118 ? -14.528 -0.446 19.569 1.00 80.62 118 GLN A N 1
ATOM 881 C CA . GLN A 1 118 ? -13.871 -1.561 18.874 1.00 80.62 118 GLN A CA 1
ATOM 882 C C . GLN A 1 118 ? -14.147 -1.570 17.369 1.00 80.62 118 GLN A C 1
ATOM 884 O O . GLN A 1 118 ? -13.250 -1.862 16.577 1.00 80.62 118 GLN A O 1
ATOM 889 N N . TYR A 1 119 ? -15.371 -1.240 16.955 1.00 81.81 119 TYR A N 1
ATOM 890 C CA . TYR A 1 119 ? -15.700 -1.099 15.541 1.00 81.81 119 TYR A CA 1
ATOM 891 C C . TYR A 1 119 ? -14.977 0.094 14.904 1.00 81.81 119 TYR A C 1
ATOM 893 O O . TYR A 1 119 ? -14.425 -0.036 13.811 1.00 81.81 119 TYR A O 1
ATOM 901 N N . GLY A 1 120 ? -14.940 1.242 15.588 1.00 81.50 120 GLY A N 1
ATOM 902 C CA . GLY A 1 120 ? -14.214 2.432 15.141 1.00 81.50 120 GLY A CA 1
ATOM 903 C C . GLY A 1 120 ? -12.713 2.182 14.975 1.00 81.50 120 GLY A C 1
ATOM 904 O O . GLY A 1 120 ? -12.132 2.550 13.949 1.00 81.50 120 GLY A O 1
ATOM 905 N N . ASP A 1 121 ? -12.103 1.483 15.930 1.00 84.56 121 ASP A N 1
ATOM 906 C CA . ASP A 1 121 ? -10.703 1.061 15.867 1.00 84.56 121 ASP A CA 1
ATOM 907 C C . ASP A 1 121 ? -10.470 0.088 14.711 1.00 84.56 121 ASP A C 1
ATOM 909 O O . ASP A 1 121 ? -9.520 0.245 13.943 1.00 84.56 121 ASP A O 1
ATOM 913 N N . LEU A 1 122 ? -11.361 -0.891 14.527 1.00 86.50 122 LEU A N 1
ATOM 914 C CA . LEU A 1 122 ? -11.270 -1.846 13.426 1.00 86.50 122 LEU A CA 1
ATOM 915 C C . LEU A 1 122 ? -11.349 -1.143 12.061 1.00 86.50 122 LEU A C 1
ATOM 917 O O . LEU A 1 122 ? -10.539 -1.425 11.176 1.00 86.50 122 LEU A O 1
ATOM 921 N N . ALA A 1 123 ? -12.283 -0.203 11.894 1.00 80.81 123 ALA A N 1
ATOM 922 C CA . ALA A 1 123 ? -12.438 0.579 10.667 1.00 80.81 123 ALA A CA 1
ATOM 923 C C . ALA A 1 123 ? -11.209 1.455 10.395 1.00 80.81 123 ALA A C 1
ATOM 925 O O . ALA A 1 123 ? -10.707 1.495 9.269 1.00 80.81 123 ALA A O 1
ATOM 926 N N . THR A 1 124 ? -10.679 2.107 11.429 1.00 81.62 124 THR A N 1
ATOM 927 C CA . THR A 1 124 ? -9.470 2.933 11.324 1.00 81.62 124 THR A CA 1
ATOM 928 C C . THR A 1 124 ? -8.252 2.089 10.955 1.00 81.62 124 THR A C 1
ATOM 930 O O . THR A 1 124 ? -7.496 2.458 10.056 1.00 81.62 124 THR A O 1
ATOM 933 N N . ASN A 1 125 ? -8.086 0.920 11.577 1.00 81.81 125 ASN A N 1
ATOM 934 C CA . ASN A 1 125 ? -7.003 -0.014 11.271 1.00 81.81 125 ASN A CA 1
ATOM 935 C C . ASN A 1 125 ? -7.083 -0.535 9.835 1.00 81.81 125 ASN A C 1
ATOM 937 O O . ASN A 1 125 ? -6.061 -0.587 9.146 1.00 81.81 125 ASN A O 1
ATOM 941 N N . TYR A 1 126 ? -8.284 -0.869 9.357 1.00 79.62 126 TYR A N 1
ATOM 942 C CA . TYR A 1 126 ? -8.501 -1.272 7.969 1.00 79.62 126 TYR A CA 1
ATOM 943 C C . TYR A 1 126 ? -8.101 -0.157 6.996 1.00 79.62 126 TYR A C 1
ATOM 945 O O . TYR A 1 126 ? -7.290 -0.385 6.098 1.00 79.62 126 TYR A O 1
ATOM 953 N N . MET A 1 127 ? -8.590 1.069 7.211 1.00 82.50 127 MET A N 1
ATOM 954 C CA . MET A 1 127 ? -8.261 2.216 6.356 1.00 82.50 127 MET A CA 1
ATOM 955 C C . MET A 1 127 ? -6.758 2.507 6.329 1.00 82.50 127 MET A C 1
ATOM 957 O O . MET A 1 127 ? -6.187 2.663 5.251 1.00 82.50 127 MET A O 1
ATOM 961 N N . THR A 1 128 ? -6.104 2.542 7.492 1.00 83.44 128 THR A N 1
ATOM 962 C CA . THR A 1 128 ? -4.657 2.787 7.594 1.00 83.44 128 THR A CA 1
ATOM 963 C C . THR A 1 128 ? -3.854 1.686 6.906 1.00 83.44 128 THR A C 1
ATOM 965 O O . THR A 1 128 ? -2.888 1.981 6.201 1.00 83.44 128 THR A O 1
ATOM 968 N N . SER A 1 129 ? -4.270 0.424 7.044 1.00 82.00 129 SER A N 1
ATOM 969 C CA . SER A 1 129 ? -3.596 -0.715 6.407 1.00 82.00 129 SER A CA 1
ATOM 970 C C . SER A 1 129 ? -3.701 -0.655 4.884 1.00 82.00 129 SER A C 1
ATOM 972 O O . SER A 1 129 ? -2.704 -0.859 4.190 1.00 82.00 129 SER A O 1
ATOM 974 N N . VAL A 1 130 ? -4.881 -0.318 4.353 1.00 84.62 130 VAL A N 1
ATOM 975 C CA . VAL A 1 130 ? -5.088 -0.142 2.907 1.00 84.62 130 VAL A CA 1
ATOM 976 C C . VAL A 1 130 ? -4.294 1.053 2.380 1.00 84.62 130 VAL A C 1
ATOM 978 O O . VAL A 1 130 ? -3.617 0.924 1.363 1.00 84.62 130 VAL A O 1
ATOM 981 N N . ALA A 1 131 ? -4.330 2.196 3.070 1.00 81.94 131 ALA A N 1
ATOM 982 C CA . ALA A 1 131 ? -3.578 3.385 2.671 1.00 81.94 131 ALA A CA 1
ATOM 983 C C . ALA A 1 131 ? -2.068 3.103 2.619 1.00 81.94 131 ALA A C 1
ATOM 985 O O . ALA A 1 131 ? -1.424 3.385 1.611 1.00 81.94 131 ALA A O 1
ATOM 986 N N . THR A 1 132 ? -1.538 2.449 3.655 1.00 83.75 132 THR A N 1
ATOM 987 C CA . THR A 1 132 ? -0.131 2.026 3.723 1.00 83.75 132 THR A CA 1
ATOM 988 C C . THR A 1 132 ? 0.228 1.069 2.585 1.00 83.75 132 THR A C 1
ATOM 990 O O . THR A 1 132 ? 1.278 1.213 1.961 1.00 83.75 132 THR A O 1
ATOM 993 N N . LEU A 1 133 ? -0.638 0.095 2.281 1.00 87.62 133 LEU 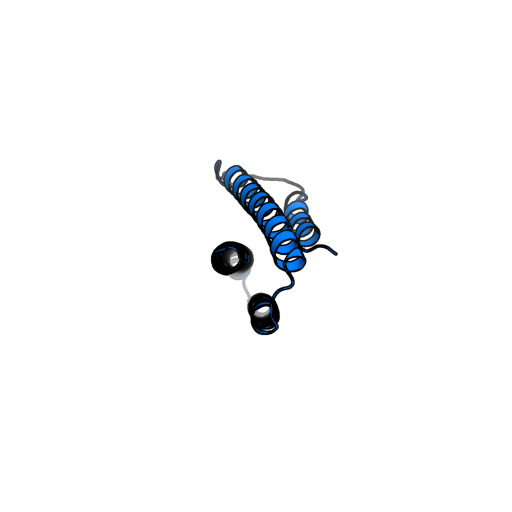A N 1
ATOM 994 C CA . LEU A 1 133 ? -0.419 -0.839 1.175 1.00 87.62 133 LEU A CA 1
ATOM 995 C C . LEU A 1 133 ? -0.344 -0.106 -0.171 1.00 87.62 133 LEU A C 1
ATOM 997 O O . LEU A 1 133 ? 0.570 -0.361 -0.958 1.00 87.62 133 LEU A O 1
ATOM 1001 N N . VAL A 1 134 ? -1.282 0.806 -0.435 1.00 84.81 134 VAL A N 1
ATOM 1002 C CA . VAL A 1 134 ? -1.316 1.589 -1.678 1.00 84.81 134 VAL A CA 1
ATOM 1003 C C . VAL A 1 134 ? -0.073 2.465 -1.800 1.00 84.81 134 VAL A C 1
ATOM 1005 O O . VAL A 1 134 ? 0.571 2.451 -2.846 1.00 84.81 134 VAL A O 1
ATOM 1008 N N . GLU A 1 135 ? 0.298 3.185 -0.742 1.00 83.94 135 GLU A N 1
ATOM 1009 C CA . GLU A 1 135 ? 1.475 4.055 -0.741 1.00 83.94 135 GLU A CA 1
ATOM 1010 C C . GLU A 1 135 ? 2.762 3.267 -1.001 1.00 83.94 135 GLU A C 1
ATOM 1012 O O . GLU A 1 135 ? 3.494 3.580 -1.944 1.00 83.94 135 GLU A O 1
ATOM 1017 N N . ASN A 1 136 ? 2.999 2.197 -0.237 1.00 86.75 136 ASN A N 1
ATOM 1018 C CA . ASN A 1 136 ? 4.195 1.366 -0.379 1.00 86.75 136 ASN A CA 1
ATOM 1019 C C . ASN A 1 136 ? 4.292 0.735 -1.769 1.00 86.75 136 ASN A C 1
ATOM 1021 O O . ASN A 1 136 ? 5.365 0.721 -2.371 1.00 86.75 136 ASN A 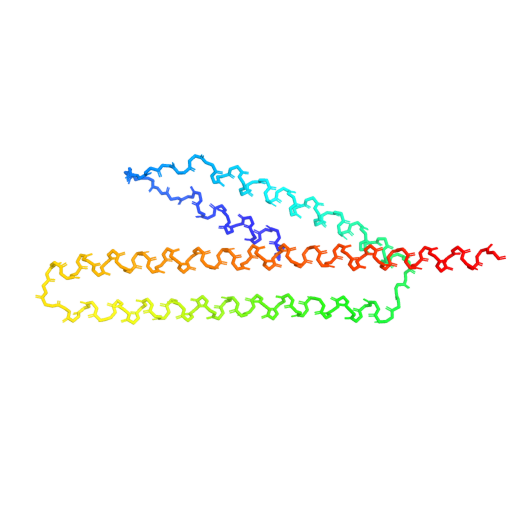O 1
ATOM 1025 N N . THR A 1 137 ? 3.168 0.258 -2.306 1.00 87.56 137 THR A N 1
ATOM 1026 C CA . THR A 1 137 ? 3.128 -0.334 -3.649 1.00 87.56 137 THR A CA 1
ATOM 1027 C C . THR A 1 137 ? 3.428 0.711 -4.712 1.00 87.56 137 THR A C 1
ATOM 1029 O O . THR A 1 137 ? 4.227 0.465 -5.610 1.00 87.56 137 THR A O 1
ATOM 1032 N N . ASN A 1 138 ? 2.838 1.900 -4.601 1.00 84.12 138 ASN A N 1
ATOM 1033 C CA . ASN A 1 138 ? 3.014 2.971 -5.573 1.00 84.12 138 ASN A CA 1
ATOM 1034 C C . ASN A 1 138 ? 4.453 3.513 -5.565 1.00 84.12 138 ASN A C 1
ATOM 1036 O O . ASN A 1 138 ? 5.047 3.698 -6.624 1.00 84.12 138 ASN A O 1
ATOM 1040 N N . VAL A 1 139 ? 5.040 3.715 -4.379 1.00 85.44 139 VAL A N 1
ATOM 1041 C CA . VAL A 1 139 ? 6.452 4.104 -4.208 1.00 85.44 139 VAL A CA 1
ATOM 1042 C C . VAL A 1 139 ? 7.383 3.027 -4.761 1.00 85.44 139 VAL A C 1
ATOM 1044 O O . VAL A 1 139 ? 8.259 3.336 -5.572 1.00 85.44 139 VAL A O 1
ATOM 1047 N N . GLY A 1 140 ? 7.189 1.771 -4.349 1.00 88.31 140 GLY A N 1
ATOM 1048 C CA . GLY A 1 140 ? 8.014 0.647 -4.788 1.00 88.31 140 GLY A CA 1
ATOM 1049 C C . GLY A 1 140 ? 7.961 0.462 -6.302 1.00 88.31 140 GLY A C 1
ATOM 1050 O O . GLY A 1 140 ? 9.000 0.310 -6.943 1.00 88.31 140 GLY A O 1
ATOM 1051 N N . TYR A 1 141 ? 6.766 0.575 -6.886 1.00 89.00 141 TYR A N 1
ATOM 1052 C CA . TYR A 1 141 ? 6.563 0.490 -8.327 1.00 89.00 141 TYR A CA 1
ATOM 1053 C C . TYR A 1 141 ? 7.233 1.636 -9.079 1.00 89.00 141 TYR A C 1
ATOM 1055 O O . TYR A 1 141 ? 7.969 1.386 -10.028 1.00 89.00 141 TYR A O 1
ATOM 1063 N N . SER A 1 142 ? 7.062 2.885 -8.635 1.00 87.69 142 SER A N 1
ATOM 1064 C CA . SER A 1 142 ? 7.732 4.033 -9.258 1.00 87.69 142 SER A CA 1
ATOM 1065 C C . SER A 1 142 ? 9.256 3.894 -9.237 1.00 87.69 142 SER A C 1
ATOM 1067 O O . SER A 1 142 ? 9.921 4.217 -10.226 1.00 87.69 142 SER A O 1
ATOM 1069 N N . TYR A 1 143 ? 9.822 3.408 -8.127 1.00 90.75 143 TYR A N 1
ATOM 1070 C CA . TYR A 1 143 ? 11.261 3.175 -8.006 1.00 90.75 143 TYR A CA 1
ATOM 1071 C C . TYR A 1 143 ? 11.739 2.088 -8.974 1.00 90.75 143 TYR A C 1
ATOM 1073 O O . TYR A 1 143 ? 12.686 2.307 -9.735 1.00 90.75 143 TYR A O 1
ATOM 1081 N N . TRP A 1 144 ? 11.057 0.942 -8.978 1.00 93.25 144 TRP A N 1
ATOM 1082 C CA . TRP A 1 144 ? 11.336 -0.168 -9.885 1.00 93.25 144 TRP A CA 1
ATOM 1083 C C . TRP A 1 144 ? 11.262 0.266 -11.354 1.00 93.25 144 TRP A C 1
ATOM 1085 O O . TRP A 1 144 ? 12.214 0.076 -12.112 1.00 93.25 144 TRP A O 1
ATOM 1095 N N . LEU A 1 145 ? 10.180 0.944 -11.733 1.00 90.44 145 LEU A N 1
ATOM 1096 C CA . LEU A 1 145 ? 9.931 1.406 -13.094 1.00 90.44 145 LEU A CA 1
ATOM 1097 C C . LEU A 1 145 ? 11.012 2.385 -13.562 1.00 90.44 145 LEU A C 1
ATOM 1099 O O . LEU A 1 145 ? 11.570 2.237 -14.648 1.00 90.44 145 LEU A O 1
ATOM 1103 N N . SER A 1 146 ? 11.374 3.343 -12.705 1.00 89.31 146 SER A N 1
ATOM 1104 C CA . SER A 1 146 ? 12.452 4.298 -12.985 1.00 89.31 146 SER A CA 1
ATOM 1105 C C . SER A 1 146 ? 13.796 3.598 -13.194 1.00 89.31 146 SER A C 1
ATOM 1107 O O . SER A 1 146 ? 14.583 4.013 -14.046 1.00 89.31 146 SER A O 1
ATOM 1109 N N . LYS A 1 147 ? 14.075 2.535 -12.429 1.00 91.56 147 LYS A N 1
ATOM 1110 C CA . LYS A 1 147 ? 15.291 1.727 -12.580 1.00 91.56 147 LYS A CA 1
ATOM 1111 C C . LYS A 1 147 ? 15.306 0.992 -13.923 1.00 91.56 147 LYS A C 1
ATOM 1113 O O . LYS A 1 147 ? 16.331 1.024 -14.599 1.00 91.56 147 LYS A O 1
ATOM 1118 N N . LYS A 1 148 ? 14.186 0.381 -14.326 1.00 91.31 148 LYS A N 1
ATOM 1119 C CA . LYS A 1 148 ? 14.072 -0.354 -15.597 1.00 91.31 148 LYS A CA 1
ATOM 1120 C C . LYS A 1 148 ? 14.200 0.566 -16.814 1.00 91.31 148 LYS A C 1
ATOM 1122 O O . LYS A 1 148 ? 15.006 0.279 -17.691 1.00 91.31 148 LYS A O 1
ATOM 1127 N N . ILE A 1 149 ? 13.525 1.720 -16.815 1.00 88.06 149 ILE A N 1
ATOM 1128 C CA . ILE A 1 149 ? 13.640 2.715 -17.900 1.00 88.06 149 ILE A CA 1
ATOM 1129 C C . ILE A 1 149 ? 15.086 3.218 -18.037 1.00 88.06 149 ILE A C 1
ATOM 1131 O O . ILE A 1 149 ? 15.626 3.266 -19.139 1.00 88.06 149 ILE A O 1
ATOM 1135 N N . LYS A 1 150 ? 15.755 3.555 -16.924 1.00 89.12 150 LYS A N 1
ATOM 1136 C CA . LYS A 1 150 ? 17.162 3.994 -16.960 1.00 89.12 150 LYS A CA 1
ATOM 1137 C C . LYS A 1 150 ? 18.099 2.909 -17.493 1.00 89.12 150 LYS A C 1
ATOM 1139 O O . LYS A 1 150 ? 19.012 3.222 -18.251 1.00 89.12 150 LYS A O 1
ATOM 1144 N N . ALA A 1 151 ? 17.877 1.651 -17.111 1.00 88.06 151 ALA A N 1
ATOM 1145 C CA . ALA A 1 151 ? 18.666 0.527 -17.607 1.00 88.06 151 ALA A CA 1
ATOM 1146 C C . ALA A 1 151 ? 18.487 0.333 -19.122 1.00 88.06 151 ALA A C 1
ATOM 1148 O O . ALA A 1 151 ? 19.477 0.194 -19.838 1.00 88.06 151 ALA A O 1
ATOM 1149 N N . ALA A 1 152 ? 17.250 0.407 -19.620 1.00 85.81 152 ALA A N 1
ATOM 1150 C CA . ALA A 1 152 ? 16.957 0.302 -21.047 1.00 85.81 152 ALA A CA 1
ATOM 1151 C C . ALA A 1 152 ? 17.584 1.451 -21.860 1.00 85.81 152 ALA A C 1
ATOM 1153 O O . ALA A 1 152 ? 18.180 1.222 -22.914 1.00 85.81 152 ALA A O 1
ATOM 1154 N N . GLN A 1 153 ? 17.536 2.683 -21.343 1.00 86.25 153 GLN A N 1
ATOM 1155 C CA . GLN A 1 153 ? 18.196 3.839 -21.960 1.00 86.25 153 GLN A CA 1
ATOM 1156 C C . GLN A 1 153 ? 19.721 3.685 -22.008 1.00 86.25 153 GLN A C 1
ATOM 1158 O O . GLN A 1 153 ? 20.331 3.962 -23.041 1.00 86.25 153 GLN A O 1
ATOM 1163 N N . ALA A 1 154 ? 20.337 3.217 -20.920 1.00 87.56 154 ALA A N 1
ATOM 1164 C CA . ALA A 1 154 ? 21.777 2.976 -20.868 1.00 87.56 154 ALA A CA 1
ATOM 1165 C C . ALA A 1 154 ? 22.212 1.888 -21.865 1.00 87.56 154 ALA A C 1
ATOM 1167 O O . ALA A 1 154 ? 23.207 2.064 -22.565 1.00 87.56 154 ALA A O 1
ATOM 1168 N N . ALA A 1 155 ? 21.440 0.804 -21.983 1.00 85.19 155 ALA A N 1
ATOM 1169 C CA . ALA A 1 155 ? 21.700 -0.259 -22.951 1.00 85.19 155 ALA A CA 1
ATOM 1170 C C . ALA A 1 155 ? 21.627 0.248 -24.402 1.00 85.19 155 ALA A C 1
ATOM 1172 O O . ALA A 1 155 ? 22.497 -0.069 -25.211 1.00 85.19 155 ALA A O 1
ATOM 1173 N N . LYS A 1 156 ? 20.639 1.096 -24.725 1.00 82.75 156 LYS A N 1
ATOM 1174 C CA . LYS A 1 156 ? 20.536 1.738 -26.047 1.00 82.75 156 LYS A CA 1
ATOM 1175 C C . LYS A 1 156 ? 21.713 2.667 -26.341 1.00 82.75 156 LYS A C 1
ATOM 1177 O O . LYS A 1 156 ? 22.227 2.645 -27.454 1.00 82.75 156 LYS A O 1
ATOM 1182 N N . ALA A 1 157 ? 22.142 3.464 -25.362 1.00 85.00 157 ALA A N 1
ATOM 1183 C CA . ALA A 1 157 ? 23.284 4.362 -25.525 1.00 85.00 157 ALA A CA 1
ATOM 1184 C C . ALA A 1 157 ? 24.585 3.589 -25.798 1.00 85.00 157 ALA A C 1
ATOM 1186 O O . ALA A 1 157 ? 25.346 3.984 -26.673 1.00 85.00 157 ALA A O 1
ATOM 1187 N N . ALA A 1 158 ? 24.798 2.465 -25.108 1.00 83.62 158 ALA A N 1
ATOM 1188 C CA . ALA A 1 158 ? 25.955 1.595 -25.322 1.00 83.62 158 ALA A CA 1
ATOM 1189 C C . ALA A 1 158 ? 25.928 0.854 -26.672 1.00 83.62 158 ALA A C 1
ATOM 1191 O O . ALA A 1 158 ? 26.979 0.529 -27.208 1.00 83.62 158 ALA A O 1
ATOM 1192 N N . ALA A 1 159 ? 24.746 0.583 -27.234 1.00 79.88 159 ALA A N 1
ATOM 1193 C CA . ALA A 1 159 ? 24.613 -0.038 -28.554 1.00 79.88 159 ALA A CA 1
ATOM 1194 C C . ALA A 1 159 ? 24.816 0.948 -29.724 1.00 79.88 159 ALA A C 1
ATOM 1196 O O . ALA A 1 159 ? 24.958 0.519 -30.866 1.00 79.88 159 ALA A O 1
ATOM 1197 N N . ALA A 1 160 ? 24.786 2.256 -29.452 1.00 72.75 160 ALA A N 1
ATOM 1198 C CA . ALA A 1 160 ? 24.944 3.319 -30.446 1.00 72.75 160 ALA A CA 1
ATOM 1199 C C . ALA A 1 160 ? 26.371 3.905 -30.511 1.00 72.75 160 ALA A C 1
ATOM 1201 O O . ALA A 1 160 ? 26.628 4.764 -31.356 1.00 72.75 160 ALA A O 1
ATOM 1202 N N . SER A 1 161 ? 27.267 3.470 -29.617 1.00 59.41 161 SER A N 1
ATOM 1203 C CA . SER A 1 161 ? 28.694 3.827 -29.554 1.00 59.41 161 SER A CA 1
ATOM 1204 C C . SER A 1 161 ? 29.573 2.726 -30.125 1.00 59.41 161 SER A C 1
ATOM 1206 O O . SER A 1 161 ? 30.535 3.062 -30.846 1.00 59.41 161 SER A O 1
#

Sequence (161 aa):
MPLAAFVQTALTATEQLPAPAVAATPVGAPLRRTVLVGEIATRSAANAVGTAQLLSEGPDSDTIGELYEMQGAFVKQLWKIDQDWRAGLMRIYEGSLSLRKANTLSKVIEQDFNLIGQYGDLATNYMTSVATLVENTNVGYSYWLSKKIKAAQAAKAAAAS

Secondary structure (DSSP, 8-state):
--HHHHHHHHHHTTT-PPP-------TTHHHHHHHHHHHHHHHHHHHHHHHHHHHHT---HHHHHHHHHHHHHHHHHHHHHHHHHHHHHHHHHHHHHHHTT---HHHHHHHHHHHHHHHHHHHHHHHHHHHHHHHHHHHHHHHHHHHHHHHHHHHHHHH--